Protein AF-A0A931VE60-F1 (afdb_monomer)

Foldseek 3Di:
DDDWDWDWDDDPQKIKIATPVDGQIAIDSDVVVRVVRSVVRVVCVVVDDDDDDDDDDDD

Nearest PDB structures (foldseek):
  2ljh-assembly1_A  TM=4.974E-01  e=5.239E-01  Drosophila melanogaster
  2cpn-assembly1_A  TM=6.951E-01  e=1.968E+00  Homo sapiens
  2l33-assembly1_A  TM=4.843E-01  e=1.116E+00  Homo sapiens
  1di2-assembly1_B  TM=4.984E-01  e=2.532E+00  Xenopus laevis
  7zpk-assembly1_C  TM=4.460E-01  e=1.530E+00  Mus musculus

Mean predicted aligned error: 6.6 Å

Structure (mmCIF, N/CA/C/O backbone):
data_AF-A0A931VE60-F1
#
_entry.id   AF-A0A931VE60-F1
#
loop_
_atom_site.group_PDB
_atom_site.id
_atom_site.type_symbol
_atom_site.label_atom_id
_atom_site.label_alt_id
_atom_site.label_comp_id
_atom_site.label_asym_id
_atom_site.label_entity_id
_atom_site.label_seq_id
_atom_site.pdbx_PDB_ins_code
_ato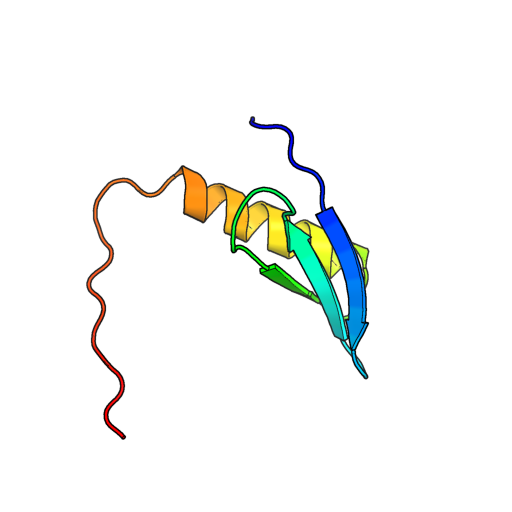m_site.Cartn_x
_atom_site.Cartn_y
_atom_site.Cartn_z
_atom_site.occupancy
_atom_site.B_iso_or_equiv
_atom_site.auth_seq_id
_atom_site.auth_comp_id
_atom_site.auth_asym_id
_atom_site.auth_atom_id
_atom_site.pdbx_PDB_model_num
ATOM 1 N N . MET A 1 1 ? 11.016 8.977 -10.213 1.00 63.72 1 MET A N 1
ATOM 2 C CA . MET A 1 1 ? 9.879 8.248 -9.608 1.00 63.72 1 MET A CA 1
ATOM 3 C C . MET A 1 1 ? 8.795 8.050 -10.651 1.00 63.72 1 MET A C 1
ATOM 5 O O . MET A 1 1 ? 8.444 9.014 -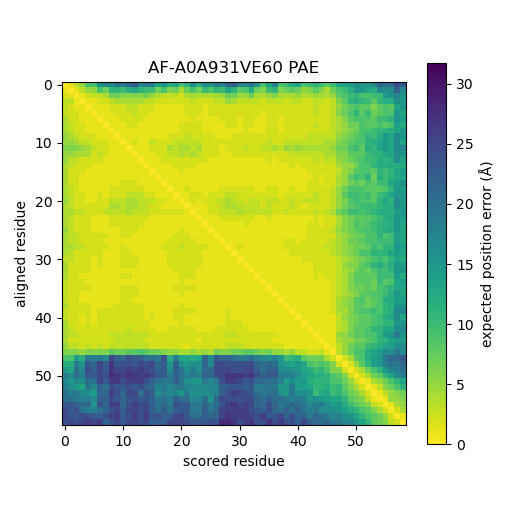11.328 1.00 63.72 1 MET A O 1
ATOM 9 N N . LYS A 1 2 ? 8.297 6.820 -10.805 1.00 79.44 2 LYS A N 1
ATOM 10 C CA . LYS A 1 2 ? 7.122 6.538 -11.639 1.00 79.44 2 LYS A CA 1
ATOM 11 C C . LYS A 1 2 ? 5.871 7.093 -10.942 1.00 79.44 2 LYS A C 1
ATOM 13 O O . LYS A 1 2 ? 5.827 7.133 -9.715 1.00 79.44 2 LYS A O 1
ATOM 18 N N . LYS A 1 3 ? 4.888 7.559 -11.713 1.00 88.75 3 LYS A N 1
ATOM 19 C CA . LYS A 1 3 ? 3.571 7.957 -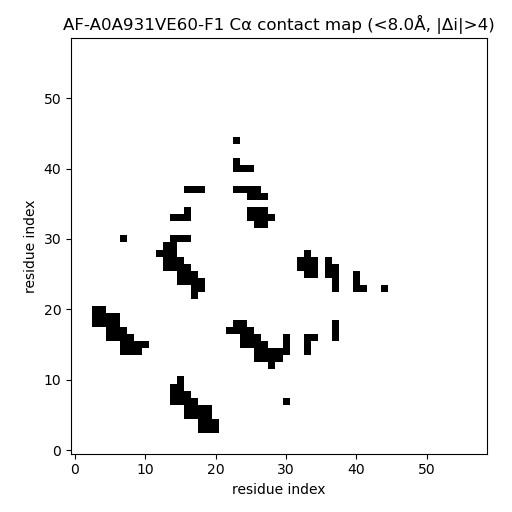11.194 1.00 88.75 3 LYS A CA 1
ATOM 20 C C . LYS A 1 3 ? 2.607 6.808 -11.447 1.00 88.75 3 LYS A C 1
ATOM 22 O O . LYS A 1 3 ? 2.464 6.410 -12.597 1.00 88.75 3 LYS A O 1
ATOM 27 N N . LEU A 1 4 ? 1.998 6.305 -10.382 1.00 94.50 4 LEU A N 1
ATOM 28 C CA . LEU A 1 4 ? 1.018 5.224 -10.403 1.00 94.50 4 LEU A CA 1
ATOM 29 C C . LEU A 1 4 ? -0.270 5.705 -9.744 1.00 94.50 4 LEU A C 1
ATOM 31 O O . LEU A 1 4 ? -0.233 6.597 -8.889 1.00 94.50 4 LEU A O 1
ATOM 35 N N . HIS A 1 5 ? -1.387 5.105 -10.127 1.00 97.56 5 HIS A N 1
ATOM 36 C CA . HIS A 1 5 ? -2.660 5.322 -9.460 1.00 97.56 5 HIS A CA 1
ATOM 37 C C . HIS A 1 5 ? -2.844 4.258 -8.382 1.00 97.56 5 HIS A C 1
ATOM 39 O O . HIS A 1 5 ? -2.503 3.093 -8.576 1.00 97.56 5 HIS A O 1
ATOM 45 N N . ALA A 1 6 ? -3.405 4.656 -7.246 1.00 97.19 6 ALA A N 1
ATOM 46 C CA . ALA A 1 6 ? -3.772 3.736 -6.184 1.00 97.19 6 ALA A CA 1
ATOM 47 C C . ALA A 1 6 ? -5.271 3.831 -5.918 1.00 97.19 6 ALA A C 1
ATOM 49 O O . ALA A 1 6 ? -5.847 4.920 -5.947 1.00 97.19 6 ALA A O 1
ATOM 50 N N . VAL A 1 7 ? -5.886 2.687 -5.645 1.00 98.12 7 VAL A N 1
ATOM 51 C CA . VAL A 1 7 ? -7.239 2.610 -5.092 1.00 98.12 7 VAL A CA 1
ATOM 52 C C . VAL A 1 7 ? -7.147 2.201 -3.630 1.00 98.12 7 VAL A C 1
ATOM 54 O O . VAL A 1 7 ? -6.349 1.329 -3.277 1.00 98.12 7 VAL A O 1
ATOM 57 N N . THR A 1 8 ? -7.954 2.842 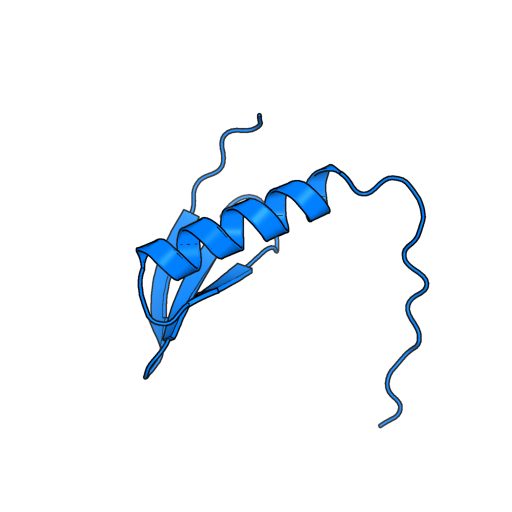-2.788 1.00 98.12 8 THR A N 1
ATOM 58 C CA . THR A 1 8 ? -8.033 2.572 -1.351 1.00 98.12 8 THR A CA 1
ATOM 59 C C . THR A 1 8 ? -9.441 2.126 -0.983 1.00 98.12 8 THR A C 1
ATOM 61 O O . THR A 1 8 ? -10.437 2.649 -1.486 1.00 98.12 8 THR A O 1
ATOM 64 N N . TRP A 1 9 ? -9.542 1.124 -0.115 1.00 98.50 9 TRP A N 1
ATOM 65 C CA . TRP A 1 9 ? -10.815 0.696 0.461 1.00 98.50 9 TRP A CA 1
ATOM 66 C C . TRP A 1 9 ? -10.607 0.119 1.860 1.00 98.50 9 TRP A C 1
ATOM 68 O O . TRP A 1 9 ? -9.481 -0.118 2.294 1.00 98.50 9 TRP A O 1
ATOM 78 N N . LYS A 1 10 ? -11.702 -0.064 2.600 1.00 98.38 10 LYS A N 1
ATOM 79 C CA . LYS A 1 10 ? -11.671 -0.584 3.969 1.00 98.38 10 LYS A CA 1
ATOM 80 C C . LYS A 1 10 ? -12.155 -2.030 4.008 1.00 98.38 10 LYS A C 1
ATOM 82 O O . LYS A 1 10 ? -13.269 -2.314 3.574 1.00 98.38 10 LYS A O 1
ATOM 87 N N . GLU A 1 11 ? -11.359 -2.909 4.608 1.00 97.81 11 GLU A N 1
ATOM 88 C CA . GLU A 1 11 ? -11.687 -4.310 4.874 1.00 97.81 11 GLU A CA 1
ATOM 89 C C . GLU A 1 11 ? -11.612 -4.591 6.377 1.00 97.81 11 GLU A C 1
ATOM 91 O O . GLU A 1 11 ? -10.547 -4.745 6.981 1.00 97.81 11 GLU A O 1
ATOM 96 N N . GLY A 1 12 ? -12.780 -4.618 7.024 1.00 97.06 12 GLY A N 1
ATOM 97 C CA . GLY A 1 12 ? -12.875 -4.777 8.473 1.00 97.06 12 GLY A CA 1
ATOM 98 C C . GLY A 1 12 ? -12.139 -3.658 9.219 1.00 97.06 12 GLY A C 1
ATOM 99 O O . GLY A 1 12 ? -12.556 -2.498 9.186 1.00 97.06 12 GLY A O 1
ATOM 100 N N . LYS A 1 13 ? -11.055 -4.015 9.918 1.00 97.50 13 LYS A N 1
ATOM 101 C CA . LYS A 1 13 ? -10.211 -3.069 10.671 1.00 97.50 13 LYS A CA 1
ATOM 102 C C . LYS A 1 13 ? -9.067 -2.459 9.852 1.00 97.50 13 LYS A C 1
ATOM 104 O O . LYS A 1 13 ? -8.386 -1.579 10.365 1.00 97.50 13 LYS A O 1
ATOM 109 N N . TRP A 1 14 ? -8.851 -2.932 8.629 1.00 98.44 14 TRP A N 1
ATOM 110 C CA . TRP A 1 14 ? -7.728 -2.538 7.785 1.00 98.44 14 TRP A CA 1
ATOM 111 C C . TRP A 1 14 ? -8.184 -1.623 6.653 1.00 98.44 14 TRP A C 1
ATOM 113 O O . TRP A 1 14 ? -9.285 -1.765 6.124 1.00 98.44 14 TRP A O 1
ATOM 123 N N . TYR A 1 15 ? -7.316 -0.697 6.276 1.00 98.69 15 TYR A N 1
ATOM 124 C CA . TYR A 1 15 ? -7.347 -0.007 4.996 1.00 98.69 15 TYR A CA 1
ATOM 125 C C . TYR A 1 15 ? -6.388 -0.725 4.058 1.00 98.69 15 TYR A C 1
ATOM 127 O O . TYR A 1 15 ? -5.251 -0.991 4.441 1.00 98.69 15 TYR A O 1
ATOM 135 N N . VAL A 1 16 ? -6.853 -1.039 2.856 1.00 98.50 16 VAL A N 1
ATOM 136 C CA . VAL A 1 16 ? -6.067 -1.678 1.803 1.00 98.50 16 VAL A CA 1
ATOM 137 C C . VAL A 1 16 ? -5.806 -0.643 0.721 1.00 98.50 16 VAL A C 1
ATOM 139 O O . VAL A 1 16 ? -6.730 0.055 0.302 1.00 98.50 16 VAL A O 1
ATOM 142 N N . ALA A 1 17 ? -4.55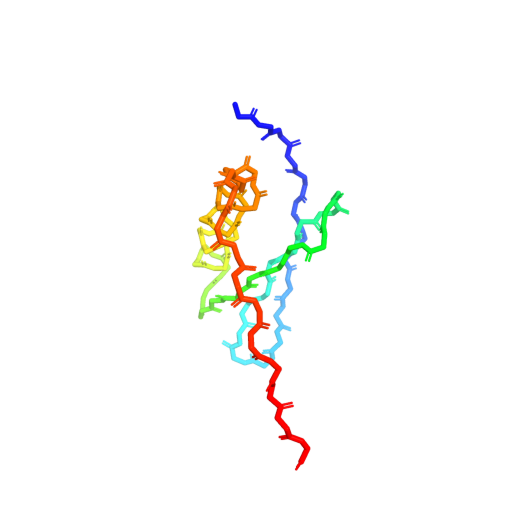6 -0.547 0.277 1.00 98.69 17 ALA A N 1
ATOM 143 C CA . ALA A 1 17 ? -4.147 0.269 -0.855 1.00 98.69 17 ALA A CA 1
ATOM 144 C C . ALA A 1 17 ? -3.557 -0.643 -1.933 1.00 98.69 17 ALA A C 1
ATOM 146 O O . ALA A 1 17 ? -2.701 -1.479 -1.647 1.00 98.69 17 ALA A O 1
ATOM 147 N N . LYS A 1 18 ? -4.002 -0.487 -3.180 1.00 98.31 18 LYS A N 1
ATOM 148 C CA . LYS A 1 18 ? -3.509 -1.279 -4.314 1.00 98.31 18 LYS A CA 1
ATOM 149 C C . LYS A 1 18 ? -3.125 -0.376 -5.474 1.00 98.31 18 LYS A C 1
ATOM 151 O O . LYS A 1 18 ? -3.915 0.487 -5.858 1.00 98.31 18 LYS A O 1
ATOM 156 N N . ALA A 1 19 ? -1.942 -0.603 -6.041 1.00 97.75 19 ALA A N 1
ATOM 157 C CA . ALA A 1 19 ? -1.532 0.036 -7.284 1.00 97.75 19 ALA A CA 1
ATOM 158 C C . ALA A 1 19 ? -2.358 -0.513 -8.460 1.00 97.75 19 ALA A C 1
ATOM 160 O O . ALA A 1 19 ? -2.610 -1.713 -8.550 1.00 97.75 19 ALA A O 1
ATOM 161 N N . VAL A 1 20 ? -2.805 0.359 -9.362 1.00 96.94 20 VAL A N 1
ATOM 162 C CA . VAL A 1 20 ? -3.647 -0.044 -10.501 1.00 96.94 20 VAL A CA 1
ATOM 163 C C . VAL A 1 20 ? -2.811 -0.728 -11.581 1.00 96.94 20 VAL A C 1
ATOM 165 O O . VAL A 1 20 ? -3.269 -1.670 -12.221 1.00 96.94 20 VAL A O 1
ATOM 168 N N . GLU A 1 21 ? -1.585 -0.257 -11.787 1.00 95.12 21 GLU A N 1
ATOM 169 C CA . GLU A 1 21 ? -0.730 -0.677 -12.896 1.00 95.12 21 GLU A CA 1
ATOM 170 C C . GLU A 1 21 ? 0.131 -1.911 -12.590 1.00 95.12 21 GLU A C 1
ATOM 172 O O . GLU A 1 21 ? 0.711 -2.480 -13.513 1.00 95.12 21 GLU A O 1
ATOM 177 N N . VAL A 1 22 ? 0.249 -2.311 -11.321 1.00 94.31 22 VAL A N 1
ATOM 178 C CA . VAL A 1 22 ? 1.083 -3.443 -10.888 1.00 94.31 22 VAL A CA 1
ATOM 179 C C . VAL A 1 22 ? 0.382 -4.246 -9.798 1.00 94.31 22 VAL A C 1
ATOM 181 O O . VAL A 1 22 ? -0.459 -3.728 -9.069 1.00 94.31 22 VAL A O 1
ATOM 184 N N . GLU A 1 23 ? 0.753 -5.512 -9.639 1.00 93.12 23 GLU A N 1
ATOM 185 C CA . GLU A 1 23 ? 0.139 -6.414 -8.655 1.00 93.12 23 GLU A CA 1
ATOM 186 C C . GLU A 1 23 ? 0.706 -6.239 -7.237 1.00 93.12 23 GLU A C 1
ATOM 188 O O . GLU A 1 23 ? 0.890 -7.202 -6.499 1.00 93.12 23 GLU A O 1
ATOM 193 N N . VAL A 1 24 ? 0.958 -4.990 -6.842 1.00 96.19 24 VAL A N 1
ATOM 194 C CA . VAL A 1 24 ? 1.434 -4.631 -5.504 1.00 96.19 24 VAL A CA 1
ATOM 195 C C . VAL A 1 24 ? 0.289 -4.006 -4.719 1.00 96.19 24 VAL A C 1
ATOM 197 O O . VAL A 1 24 ? -0.368 -3.058 -5.163 1.00 96.19 24 VAL A O 1
ATOM 200 N N . ALA A 1 25 ? 0.060 -4.547 -3.530 1.00 97.75 25 ALA A N 1
ATOM 201 C CA . ALA A 1 25 ? -0.881 -4.024 -2.559 1.00 97.75 25 ALA A CA 1
ATOM 202 C C . ALA A 1 25 ? -0.235 -3.993 -1.174 1.00 97.75 25 ALA A C 1
ATOM 204 O O . ALA A 1 25 ? 0.689 -4.750 -0.880 1.00 97.75 25 ALA A O 1
ATOM 205 N N . SER A 1 26 ? -0.757 -3.131 -0.318 1.00 98.38 26 SER A N 1
ATOM 206 C CA . SER A 1 26 ? -0.375 -3.009 1.082 1.00 98.38 26 SER A CA 1
ATOM 207 C C . SER A 1 26 ? -1.619 -2.745 1.931 1.00 98.38 26 SER A C 1
ATOM 209 O O . SER A 1 26 ? -2.721 -2.514 1.423 1.00 98.38 26 SER A O 1
ATOM 211 N N . GLN A 1 27 ? -1.442 -2.760 3.249 1.00 98.38 27 GLN A N 1
ATOM 212 C CA . GLN A 1 27 ? -2.507 -2.454 4.194 1.00 98.38 27 GLN A CA 1
ATOM 213 C C . GLN A 1 27 ? -1.987 -1.654 5.390 1.00 98.38 27 GLN A C 1
ATOM 215 O O . GLN A 1 27 ? -0.796 -1.690 5.693 1.00 98.38 27 GLN A O 1
ATOM 220 N N . GLY A 1 28 ? -2.888 -0.960 6.084 1.00 98.38 28 GLY A N 1
ATOM 221 C CA . GLY A 1 28 ? -2.608 -0.199 7.304 1.00 98.38 28 GLY A CA 1
ATOM 222 C C . GLY A 1 28 ? -3.860 -0.016 8.165 1.00 98.38 28 GLY A C 1
ATOM 223 O O . GLY A 1 28 ? -4.975 -0.291 7.724 1.00 98.38 28 GLY A O 1
ATOM 224 N N . LEU A 1 29 ? -3.708 0.436 9.409 1.00 98.38 29 LEU A N 1
ATOM 225 C CA . LEU A 1 29 ? -4.828 0.763 10.303 1.00 98.38 29 LEU A CA 1
ATOM 226 C C . LEU A 1 29 ? -5.479 2.114 9.961 1.00 98.38 29 LEU A C 1
ATOM 228 O O . LEU A 1 29 ? -6.556 2.436 10.467 1.00 98.38 29 LEU A O 1
ATOM 232 N N . SER A 1 30 ? -4.861 2.887 9.068 1.00 98.44 30 SER A N 1
ATOM 233 C CA . SER A 1 30 ? -5.422 4.093 8.462 1.00 98.44 30 SER A CA 1
ATOM 234 C C . SER A 1 30 ? -5.168 4.129 6.955 1.00 98.44 30 SER A C 1
ATOM 236 O O . SER A 1 30 ? -4.255 3.474 6.454 1.00 98.44 30 SER A O 1
ATOM 238 N N . GLU A 1 31 ? -5.942 4.937 6.230 1.00 97.94 31 GLU A N 1
ATOM 239 C CA . GLU A 1 31 ? -5.736 5.145 4.792 1.00 97.94 31 GLU A CA 1
ATOM 240 C C . GLU A 1 31 ? -4.327 5.676 4.490 1.00 97.94 31 GLU A C 1
ATOM 242 O O . GLU A 1 31 ? -3.643 5.148 3.614 1.00 97.94 31 GLU A O 1
ATOM 247 N N . LYS A 1 32 ? -3.850 6.652 5.277 1.00 98.25 32 LYS A N 1
ATOM 248 C CA . LYS A 1 32 ? -2.493 7.197 5.148 1.00 98.25 32 LYS A CA 1
ATOM 249 C C . LYS A 1 32 ? -1.432 6.109 5.310 1.00 98.25 32 LYS A C 1
ATOM 251 O O . LYS A 1 32 ? -0.549 6.001 4.474 1.00 98.25 32 LYS A O 1
ATOM 256 N N . GLU A 1 33 ? -1.544 5.298 6.359 1.00 98.62 33 GLU A N 1
ATOM 257 C CA . GLU A 1 33 ? -0.600 4.207 6.618 1.00 98.62 33 GLU A CA 1
ATOM 258 C C . GLU A 1 33 ? -0.609 3.173 5.488 1.00 98.62 33 GLU A C 1
ATOM 260 O O . GLU A 1 33 ? 0.449 2.745 5.046 1.00 98.62 33 GLU A O 1
ATOM 265 N N . SER A 1 34 ? -1.785 2.819 4.956 1.00 98.56 34 SER A N 1
ATOM 266 C CA . SER A 1 34 ? -1.857 1.909 3.807 1.00 98.56 34 SER A CA 1
ATOM 267 C C . SER A 1 34 ? -1.131 2.478 2.580 1.00 98.56 34 SER A C 1
ATOM 269 O O . SER A 1 34 ? -0.375 1.764 1.929 1.00 98.56 34 SER A O 1
ATOM 271 N N . LEU A 1 35 ? -1.268 3.778 2.300 1.00 98.44 35 LEU A N 1
ATOM 272 C CA . LEU A 1 35 ? -0.587 4.438 1.182 1.00 98.44 35 LEU A CA 1
ATOM 273 C C . LEU A 1 35 ? 0.926 4.577 1.400 1.00 98.44 35 LEU A C 1
ATOM 275 O O . LEU A 1 35 ? 1.685 4.386 0.451 1.00 98.44 35 LEU A O 1
ATOM 279 N N . ASP A 1 36 ? 1.364 4.879 2.623 1.00 98.31 36 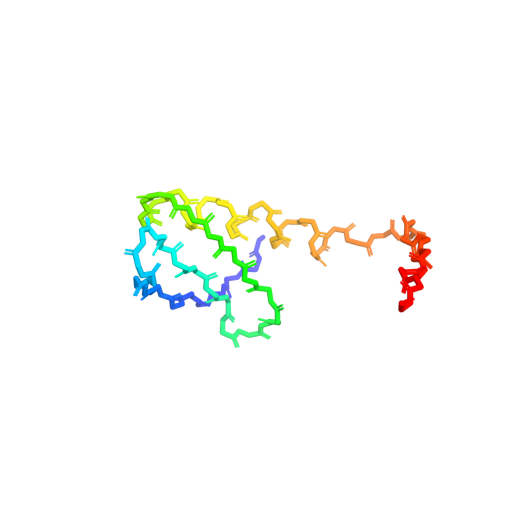ASP A N 1
ATOM 280 C CA . ASP A 1 36 ? 2.787 4.940 2.971 1.00 98.31 36 ASP A CA 1
ATOM 281 C C . ASP A 1 36 ? 3.432 3.553 2.801 1.00 98.31 36 ASP A C 1
ATOM 283 O O . ASP A 1 36 ? 4.423 3.419 2.085 1.00 98.31 36 ASP A O 1
ATOM 287 N N . ASN A 1 37 ? 2.790 2.499 3.319 1.00 98.25 37 ASN A N 1
ATOM 288 C CA . ASN A 1 37 ? 3.239 1.116 3.136 1.00 98.25 37 ASN A CA 1
ATOM 289 C C . ASN A 1 37 ? 3.232 0.699 1.653 1.00 98.25 37 ASN A C 1
ATOM 291 O O . ASN A 1 37 ? 4.096 -0.059 1.216 1.00 98.25 37 ASN A O 1
ATOM 295 N N . LEU 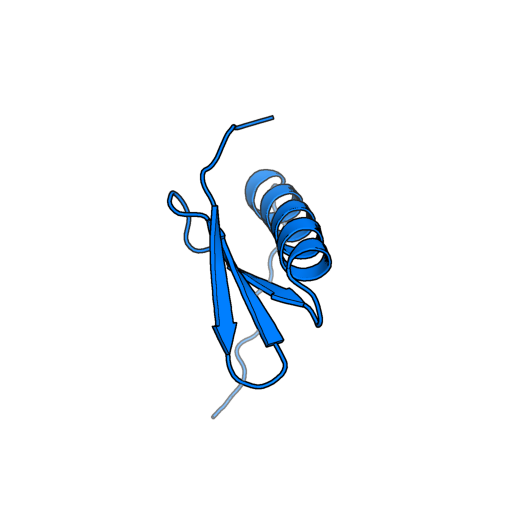A 1 38 ? 2.265 1.184 0.856 1.00 97.81 38 LEU A N 1
ATOM 296 C CA . LEU A 1 38 ? 2.223 0.904 -0.587 1.00 97.81 38 LEU A CA 1
ATOM 297 C C . LEU A 1 38 ? 3.431 1.524 -1.285 1.00 97.81 38 LEU A C 1
ATOM 299 O O . LEU A 1 38 ? 3.995 0.921 -2.193 1.00 97.81 38 LEU A O 1
ATOM 303 N N . ARG A 1 39 ? 3.826 2.730 -0.870 1.00 96.50 39 ARG A N 1
ATOM 304 C CA . ARG A 1 39 ? 4.978 3.425 -1.434 1.00 96.50 39 ARG A CA 1
ATOM 305 C C . ARG A 1 39 ? 6.269 2.652 -1.182 1.00 96.50 39 ARG A C 1
ATOM 307 O O . ARG A 1 39 ? 7.010 2.448 -2.134 1.00 96.50 39 ARG A O 1
ATOM 314 N N . GLU A 1 40 ? 6.495 2.191 0.045 1.00 95.75 40 GLU A N 1
ATOM 315 C CA . GLU A 1 40 ? 7.675 1.386 0.393 1.00 95.75 40 GLU A CA 1
ATOM 316 C C . GLU A 1 40 ? 7.710 0.071 -0.398 1.00 95.75 40 GLU A C 1
ATOM 318 O O . GLU A 1 40 ? 8.728 -0.274 -0.997 1.00 95.75 40 GLU A O 1
ATOM 323 N N . ALA A 1 41 ? 6.575 -0.631 -0.490 1.00 95.31 41 ALA A N 1
ATOM 324 C CA . ALA A 1 41 ? 6.475 -1.862 -1.271 1.00 95.31 41 ALA A CA 1
ATOM 325 C C . ALA A 1 41 ? 6.754 -1.635 -2.768 1.00 95.31 41 ALA A C 1
ATOM 327 O O . ALA A 1 41 ? 7.400 -2.457 -3.413 1.00 95.31 41 ALA A O 1
ATOM 328 N N . LEU A 1 42 ? 6.285 -0.516 -3.330 1.00 94.25 42 LEU A N 1
ATOM 329 C CA . LEU A 1 42 ? 6.558 -0.132 -4.716 1.00 94.25 42 LEU A CA 1
ATOM 330 C C . LEU A 1 42 ? 8.016 0.275 -4.939 1.00 94.25 42 LEU A C 1
ATOM 332 O O . LEU A 1 42 ? 8.550 0.015 -6.015 1.00 94.25 42 LEU A O 1
ATOM 336 N N . GLU A 1 43 ? 8.642 0.931 -3.962 1.00 92.69 43 GLU A N 1
ATOM 337 C CA . GLU A 1 43 ? 10.069 1.250 -4.007 1.00 92.69 43 GLU A CA 1
ATOM 338 C C . GLU A 1 43 ? 10.877 -0.046 -4.111 1.00 92.69 43 GLU A C 1
ATOM 340 O O . GLU A 1 43 ? 11.626 -0.182 -5.070 1.00 92.69 43 GLU A O 1
ATOM 345 N N . LEU A 1 44 ? 10.608 -1.041 -3.258 1.00 90.19 44 LEU A N 1
ATOM 346 C CA . LEU A 1 44 ? 11.241 -2.365 -3.344 1.00 90.19 44 LEU A CA 1
ATOM 347 C C . LEU A 1 44 ? 10.938 -3.088 -4.667 1.00 90.19 44 LEU A C 1
ATOM 349 O O . LEU A 1 44 ? 11.848 -3.576 -5.323 1.00 90.19 44 LEU A O 1
ATOM 353 N N . TYR A 1 45 ? 9.675 -3.108 -5.106 1.00 90.06 45 TYR A N 1
ATOM 354 C CA . TYR A 1 45 ? 9.266 -3.770 -6.354 1.00 90.06 45 TYR A CA 1
ATOM 355 C C . TYR A 1 45 ? 9.976 -3.216 -7.600 1.00 90.06 45 TYR A C 1
ATOM 357 O O . TYR A 1 45 ? 10.206 -3.942 -8.565 1.00 90.06 45 TYR A O 1
ATOM 365 N N . PHE A 1 46 ? 10.297 -1.919 -7.619 1.00 89.00 46 PHE A N 1
ATOM 366 C CA . PHE A 1 46 ? 11.031 -1.305 -8.730 1.00 89.00 46 PHE A CA 1
ATOM 367 C C . PHE A 1 46 ? 12.546 -1.267 -8.531 1.00 89.00 46 PHE A C 1
ATOM 369 O O . PHE A 1 46 ? 13.247 -0.993 -9.507 1.00 89.00 46 PHE A O 1
ATOM 376 N N . ASP A 1 47 ? 13.025 -1.509 -7.312 1.00 83.44 47 ASP A N 1
ATOM 377 C CA . ASP A 1 47 ? 14.445 -1.593 -6.963 1.00 83.44 47 ASP A CA 1
ATOM 378 C C . ASP A 1 47 ? 15.004 -3.020 -7.094 1.00 83.44 47 ASP A C 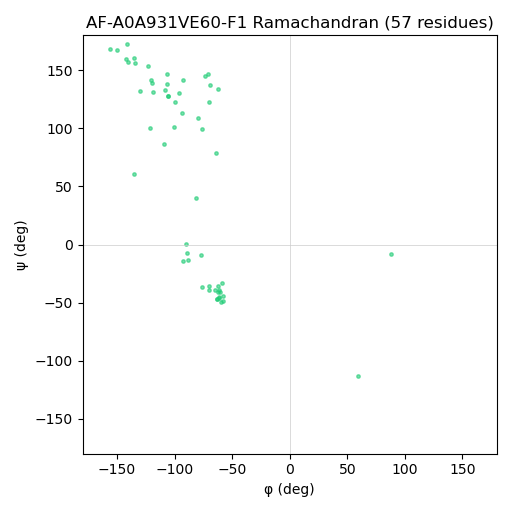1
ATOM 380 O O . ASP A 1 47 ? 16.185 -3.226 -6.850 1.00 83.44 47 ASP A O 1
ATOM 384 N N . ASP A 1 48 ? 14.176 -3.992 -7.505 1.00 62.72 48 ASP A N 1
ATOM 385 C CA . ASP A 1 48 ? 14.494 -5.425 -7.579 1.00 62.72 48 ASP A CA 1
ATOM 386 C C . ASP A 1 48 ? 15.61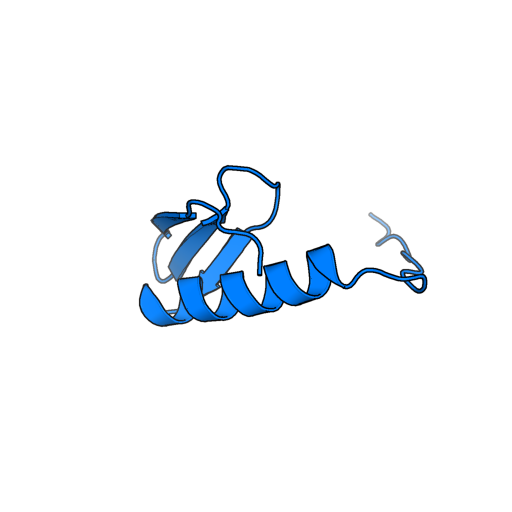4 -5.729 -8.608 1.00 62.72 48 ASP A C 1
ATOM 388 O O . ASP A 1 48 ? 15.394 -6.107 -9.763 1.00 62.72 48 ASP A O 1
ATOM 392 N N . GLN A 1 49 ? 16.851 -5.479 -8.181 1.00 55.38 49 GLN A N 1
ATOM 393 C CA . GLN A 1 49 ? 18.099 -5.991 -8.726 1.00 55.38 49 GLN A CA 1
ATOM 394 C C . GLN A 1 49 ? 18.550 -7.154 -7.813 1.00 55.38 49 GLN A C 1
ATOM 396 O O . GLN A 1 49 ? 19.106 -6.942 -6.740 1.00 55.38 49 GLN A O 1
ATOM 401 N N . ASP A 1 50 ? 18.294 -8.375 -8.291 1.00 56.06 50 ASP A N 1
ATOM 402 C CA . ASP A 1 50 ? 19.124 -9.589 -8.169 1.00 56.06 50 ASP A CA 1
ATOM 403 C C . ASP A 1 50 ? 19.061 -10.593 -6.987 1.00 56.06 50 ASP A C 1
ATOM 405 O O . ASP A 1 50 ? 19.599 -11.676 -7.192 1.00 56.06 50 ASP A O 1
ATOM 409 N N . ASP A 1 51 ? 18.360 -10.425 -5.853 1.00 58.34 51 ASP A N 1
ATOM 410 C CA . ASP A 1 51 ? 18.483 -11.417 -4.740 1.00 58.34 51 ASP A CA 1
ATOM 411 C C . ASP A 1 51 ? 17.164 -11.880 -4.067 1.00 58.34 51 ASP A C 1
ATOM 413 O O . ASP A 1 51 ? 16.979 -11.745 -2.855 1.00 58.34 51 ASP A O 1
ATOM 417 N N . ALA A 1 52 ? 16.242 -12.502 -4.814 1.00 59.16 52 ALA A N 1
ATOM 418 C CA . ALA A 1 52 ? 15.073 -13.177 -4.226 1.00 59.16 52 ALA A CA 1
ATOM 419 C C . ALA A 1 52 ? 15.155 -14.717 -4.329 1.00 59.16 52 ALA A C 1
ATOM 421 O O . ALA A 1 52 ? 14.591 -15.328 -5.239 1.00 59.16 52 ALA A O 1
ATOM 422 N N . ASP A 1 53 ? 15.798 -15.369 -3.352 1.00 61.47 53 ASP A N 1
ATOM 423 C CA . ASP A 1 53 ? 15.693 -16.823 -3.150 1.00 61.47 53 ASP A CA 1
ATOM 424 C C . ASP A 1 53 ? 14.342 -17.177 -2.497 1.00 61.47 53 ASP A C 1
ATOM 426 O O . ASP A 1 53 ? 14.143 -17.070 -1.283 1.00 61.47 53 ASP A O 1
ATOM 430 N N . ILE A 1 54 ? 13.382 -17.622 -3.312 1.00 63.25 54 ILE A N 1
ATOM 431 C CA . ILE A 1 54 ? 12.070 -18.084 -2.840 1.00 63.25 54 ILE A CA 1
ATOM 432 C C . ILE A 1 54 ? 12.187 -19.523 -2.318 1.00 63.25 54 ILE A C 1
ATOM 434 O O . ILE A 1 54 ? 12.278 -20.477 -3.092 1.00 63.25 54 ILE A O 1
ATOM 438 N N . ILE A 1 55 ? 12.095 -19.710 -0.998 1.00 63.31 55 ILE A N 1
ATOM 439 C CA . ILE A 1 55 ? 11.952 -21.038 -0.381 1.00 63.31 55 ILE A CA 1
ATOM 440 C C . ILE A 1 55 ? 10.457 -21.324 -0.182 1.00 63.31 55 ILE A C 1
ATOM 442 O O . ILE A 1 55 ? 9.785 -20.653 0.600 1.00 63.31 55 ILE A O 1
ATOM 446 N N . SER A 1 56 ? 9.910 -22.314 -0.897 1.00 61.62 56 SER A N 1
ATOM 447 C CA . SER A 1 56 ? 8.478 -22.642 -0.838 1.00 61.62 56 SER A CA 1
ATOM 448 C C . SER A 1 56 ? 8.040 -23.096 0.560 1.00 61.62 56 SER A C 1
ATOM 450 O O . SER A 1 56 ? 8.649 -24.005 1.134 1.00 61.62 56 SER A O 1
ATOM 452 N N . ALA A 1 57 ? 6.920 -22.569 1.056 1.00 60.16 57 ALA A N 1
ATOM 453 C CA . ALA A 1 57 ? 6.212 -23.155 2.189 1.00 60.16 57 ALA A CA 1
ATOM 454 C C . ALA A 1 57 ? 5.561 -24.484 1.760 1.00 60.16 57 ALA A C 1
ATOM 456 O O . ALA A 1 57 ? 4.795 -24.523 0.796 1.00 60.16 57 ALA A O 1
ATOM 457 N N . LYS A 1 58 ? 5.898 -25.583 2.448 1.00 50.91 58 LYS A N 1
ATOM 458 C CA . LYS A 1 58 ? 5.252 -26.890 2.252 1.00 50.91 58 LYS A CA 1
ATOM 459 C C . LYS A 1 58 ? 3.847 -26.888 2.866 1.00 50.91 58 LYS A C 1
ATOM 461 O O . LYS A 1 58 ? 3.634 -26.247 3.893 1.00 50.91 58 LYS A O 1
ATOM 466 N N . THR A 1 59 ? 2.949 -27.604 2.190 1.00 62.09 59 THR A N 1
ATOM 467 C CA . THR A 1 59 ? 1.521 -27.810 2.479 1.00 62.09 59 THR A CA 1
ATOM 468 C C . THR A 1 59 ? 1.229 -28.476 3.813 1.00 62.09 59 THR A C 1
ATOM 470 O O . THR A 1 59 ? 2.041 -29.327 4.246 1.00 62.09 59 THR A O 1
#

Sequence (59 aa):
MKKLHAVTWKEGKWYVAKAVEVEVASQGLSEKESLDNLREALELYFDDQDDADIISAKT

Radius of gyration: 13.29 Å; Cα contacts (8 Å, |Δi|>4): 78; chains: 1; bounding box: 32×36×24 Å

Secondary structure (DSSP, 8-state):
-----EEEEEETTEEEEEESSSS-EEEESSHHHHHHHHHHHHHHHHH--S-----PPP-

pLDDT: mean 87.97, std 15.47, range [50.91, 98.69]

Solvent-accessible surface area (backbone atoms only — not comparable to full-atom values): 3728 Å² total; per-residue (Å²): 133,87,90,79,55,70,53,75,49,77,58,92,78,33,17,38,20,32,42,74,88,48,101,52,66,27,57,22,83,39,65,68,47,2,48,52,44,31,49,53,52,49,50,52,70,74,61,74,76,88,83,83,86,82,78,80,83,81,133